Protein AF-A0A7S0WYH1-F1 (afdb_monomer_lite)

Secondary structure (DSSP, 8-state):
--S-HHHHHHHHHHHHHHHHTTTTTTS-SSHHHHHHHHHHHIIIII--HHHHHHHHHHHHHH-TT-HHHHHHHHHHHHHS--TTHHHHHHHHHHHHTSPPPTTSPP---HHHHHHHHHHHHHHHHH-

Organism: NCBI:txid1034604

Radius of gyration: 15.32 Å; chains: 1; bounding box: 40×28×33 Å

InterPro domains:
  IPR011990 Tetratricopeptide-like helical domain superfamily [G3DSA:1.25.40.10] (1-127)
  IPR011990 Tetratricopeptide-like helical domain superfamily [SSF48452] (31-126)

Structure (mmCIF, N/CA/C/O backbone):
data_AF-A0A7S0WYH1-F1
#
_entry.id   AF-A0A7S0WYH1-F1
#
loop_
_atom_site.group_PDB
_atom_site.id
_atom_site.type_symbol
_atom_site.label_atom_id
_atom_site.label_alt_id
_atom_site.label_comp_id
_atom_site.label_asym_id
_atom_site.label_entity_id
_atom_site.label_seq_id
_atom_site.pdbx_PDB_ins_code
_atom_site.Cartn_x
_atom_site.Cartn_y
_atom_site.Cartn_z
_atom_site.occupancy
_atom_site.B_iso_or_equiv
_atom_site.auth_seq_id
_atom_site.auth_comp_id
_atom_site.auth_asym_id
_atom_site.auth_atom_id
_atom_site.pdbx_PDB_model_num
ATOM 1 N N . ARG A 1 1 ? -23.765 5.064 14.071 1.00 50.44 1 ARG A N 1
ATOM 2 C CA . ARG A 1 1 ? -22.991 4.166 13.177 1.00 50.44 1 ARG A CA 1
ATOM 3 C C . ARG A 1 1 ? -22.769 2.848 13.924 1.00 50.44 1 ARG A C 1
ATOM 5 O O . ARG A 1 1 ? -21.747 2.701 14.570 1.00 50.44 1 ARG A O 1
ATOM 12 N N . GLN A 1 2 ? -23.771 1.968 13.982 1.00 48.16 2 GLN A N 1
ATOM 13 C CA . GLN A 1 2 ? -23.744 0.771 14.837 1.00 48.16 2 GLN A CA 1
ATOM 14 C C . GLN A 1 2 ? -23.487 -0.499 14.009 1.00 48.16 2 GLN A C 1
ATOM 16 O O . GLN A 1 2 ? -24.163 -0.729 13.010 1.00 48.16 2 GLN A O 1
ATOM 21 N N . GLY A 1 3 ? -22.520 -1.307 14.450 1.00 56.78 3 GLY A N 1
ATOM 22 C CA . GLY A 1 3 ? -22.656 -2.767 14.552 1.00 56.78 3 GLY A CA 1
ATOM 23 C C . GLY A 1 3 ? -22.647 -3.643 13.298 1.00 56.78 3 GLY A C 1
ATOM 24 O O . GLY A 1 3 ? -22.956 -4.816 13.437 1.00 56.78 3 GLY A O 1
ATOM 25 N N . ARG A 1 4 ? -22.328 -3.133 12.102 1.00 72.31 4 ARG A N 1
ATOM 26 C CA . ARG A 1 4 ? -22.224 -3.967 10.881 1.00 72.31 4 ARG A CA 1
ATOM 27 C C . ARG A 1 4 ? -20.876 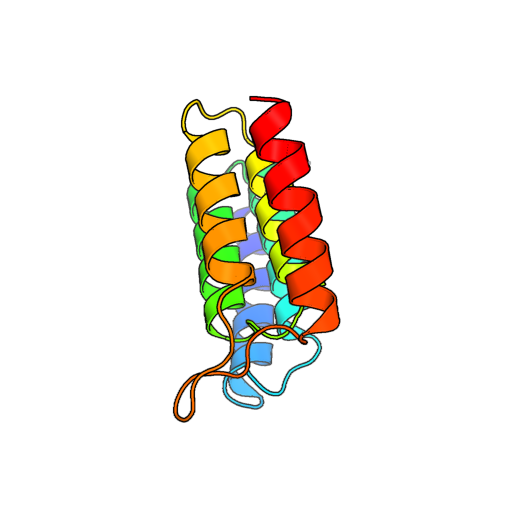-3.850 10.172 1.00 72.31 4 ARG A C 1
ATOM 29 O O . ARG A 1 4 ? -20.810 -3.805 8.944 1.00 72.31 4 ARG A O 1
ATOM 36 N N . THR A 1 5 ? -19.799 -3.697 10.937 1.00 83.94 5 THR A N 1
ATOM 37 C CA . THR A 1 5 ? -18.440 -3.677 10.376 1.00 83.94 5 THR A CA 1
ATOM 38 C C . THR A 1 5 ? -18.091 -5.017 9.739 1.00 83.94 5 THR A C 1
ATOM 40 O O . THR A 1 5 ? -17.477 -5.034 8.682 1.00 83.94 5 THR A O 1
ATOM 43 N N . ASP A 1 6 ? -18.571 -6.116 10.313 1.00 85.62 6 ASP A N 1
ATOM 44 C CA . ASP A 1 6 ? -18.495 -7.480 9.791 1.00 85.62 6 ASP A CA 1
ATOM 45 C C . ASP A 1 6 ? -19.192 -7.631 8.428 1.00 85.62 6 ASP A C 1
ATOM 47 O O . ASP A 1 6 ? -18.583 -8.104 7.471 1.00 85.62 6 ASP A O 1
ATOM 51 N N . VAL A 1 7 ? -20.433 -7.148 8.295 1.00 89.44 7 VAL A N 1
ATOM 52 C CA . VAL A 1 7 ? -21.189 -7.203 7.032 1.00 89.44 7 VAL A CA 1
ATOM 53 C C . VAL A 1 7 ? -20.562 -6.296 5.971 1.00 89.44 7 VAL A C 1
ATOM 55 O O . VAL A 1 7 ? -20.596 -6.595 4.780 1.00 89.44 7 VAL A O 1
ATOM 58 N N . ALA A 1 8 ? -19.999 -5.159 6.378 1.00 90.38 8 ALA A N 1
ATOM 59 C CA . ALA A 1 8 ? -19.264 -4.296 5.464 1.00 90.38 8 ALA A CA 1
ATOM 60 C C . ALA A 1 8 ? -17.961 -4.964 4.998 1.00 90.38 8 ALA A C 1
ATOM 62 O O . ALA A 1 8 ? -17.681 -4.945 3.801 1.00 90.38 8 ALA A O 1
ATOM 63 N N . CYS A 1 9 ? -17.208 -5.594 5.907 1.00 91.56 9 CYS A N 1
ATOM 64 C CA . CYS A 1 9 ? -16.022 -6.378 5.567 1.00 91.56 9 CYS A CA 1
ATOM 65 C C . CYS A 1 9 ? -16.355 -7.484 4.567 1.00 91.56 9 CYS A C 1
ATOM 67 O O . CYS A 1 9 ? -15.732 -7.522 3.514 1.00 91.56 9 CYS A O 1
ATOM 69 N N . SER A 1 10 ? -17.392 -8.288 4.818 1.00 92.31 10 SER A N 1
ATOM 70 C CA . SER A 1 10 ? -17.748 -9.390 3.916 1.00 92.31 10 SER A CA 1
ATOM 71 C C . SER A 1 10 ? -18.131 -8.915 2.513 1.00 92.31 10 SER A C 1
ATOM 73 O O . SER A 1 10 ? -17.796 -9.561 1.521 1.00 92.31 10 SER A O 1
ATOM 75 N N . ARG A 1 11 ? -18.771 -7.743 2.394 1.00 93.81 11 ARG A N 1
ATOM 76 C CA . ARG A 1 11 ? -19.044 -7.112 1.092 1.00 93.81 11 ARG A CA 1
ATOM 77 C C . ARG A 1 11 ? -17.768 -6.668 0.379 1.00 93.81 11 ARG A C 1
ATOM 79 O O . ARG A 1 11 ? -17.650 -6.892 -0.823 1.00 93.81 11 ARG A O 1
ATOM 86 N N . TRP A 1 12 ? -16.831 -6.053 1.098 1.00 93.94 12 TRP A N 1
ATOM 87 C CA . TRP A 1 12 ? -15.538 -5.659 0.536 1.00 93.94 12 TRP A CA 1
ATOM 88 C C . TRP A 1 12 ? -14.716 -6.868 0.092 1.00 93.94 12 TRP A C 1
ATOM 90 O O . TRP A 1 12 ? -14.173 -6.864 -1.009 1.00 93.94 12 TRP A O 1
ATOM 100 N N . GLU A 1 13 ? -14.673 -7.917 0.910 1.00 93.31 13 GLU A N 1
ATOM 101 C CA . GLU A 1 13 ? -13.995 -9.176 0.598 1.00 93.31 13 GLU A CA 1
ATOM 102 C C . GLU A 1 13 ? -14.610 -9.861 -0.619 1.00 93.31 13 GLU A C 1
ATOM 104 O O . GLU A 1 13 ? -13.882 -10.298 -1.505 1.00 93.31 13 GLU A O 1
ATOM 109 N N . GLY A 1 14 ? -15.943 -9.902 -0.709 1.00 92.44 14 GLY A N 1
ATOM 110 C CA . GLY A 1 14 ? -16.642 -10.428 -1.880 1.00 92.44 14 GLY A CA 1
ATOM 111 C C . GLY A 1 14 ? -16.302 -9.653 -3.155 1.00 92.44 14 GLY A C 1
ATOM 112 O O . GLY A 1 14 ? -16.046 -10.259 -4.197 1.00 92.44 14 GLY A O 1
ATOM 113 N N . LEU A 1 15 ? -16.228 -8.319 -3.072 1.00 91.44 15 LEU A N 1
ATOM 114 C CA . LEU A 1 15 ? -15.825 -7.479 -4.201 1.00 91.44 15 LEU A CA 1
ATOM 115 C C . LEU A 1 15 ? -14.367 -7.746 -4.602 1.00 91.44 15 LEU A C 1
ATOM 117 O O . LEU A 1 15 ? -14.105 -7.993 -5.779 1.00 91.44 15 LEU A O 1
ATOM 121 N N . LEU A 1 16 ? -13.440 -7.777 -3.639 1.00 90.50 16 LEU A N 1
ATOM 122 C CA . LEU A 1 16 ? -12.029 -8.098 -3.879 1.00 90.50 16 LEU A CA 1
ATOM 123 C C . LEU A 1 16 ? -11.849 -9.479 -4.509 1.00 90.50 16 LEU A C 1
ATOM 125 O O . LEU A 1 16 ? -11.094 -9.617 -5.470 1.00 90.50 16 LEU A O 1
ATOM 129 N N . ALA A 1 17 ? -12.558 -10.490 -4.006 1.00 89.12 17 ALA A N 1
ATOM 130 C CA . ALA A 1 17 ? -12.524 -11.842 -4.550 1.00 89.12 17 ALA A CA 1
ATOM 131 C C . ALA A 1 17 ? -13.043 -11.879 -5.996 1.00 89.12 17 ALA A C 1
ATOM 133 O O . ALA A 1 17 ? -12.423 -12.499 -6.860 1.00 89.12 17 ALA A O 1
ATOM 134 N N . SER A 1 18 ? -14.136 -11.163 -6.281 1.00 87.44 18 SER A N 1
ATOM 135 C CA . SER A 1 18 ? -14.696 -11.088 -7.634 1.00 87.44 18 SER A CA 1
ATOM 136 C C . SER A 1 18 ? -13.764 -10.385 -8.625 1.00 87.44 18 SER A C 1
ATOM 138 O O . SER A 1 18 ? -13.663 -10.814 -9.769 1.00 87.44 18 SER A O 1
ATOM 140 N N . GLU A 1 19 ? -13.055 -9.336 -8.197 1.00 85.25 19 GLU A N 1
ATOM 141 C CA . GLU A 1 19 ? -12.100 -8.609 -9.041 1.00 85.25 19 GLU A CA 1
ATOM 142 C C . GLU A 1 19 ? -10.800 -9.388 -9.248 1.00 85.25 19 GLU A C 1
ATOM 144 O O . GLU A 1 19 ? -10.232 -9.368 -10.340 1.00 85.25 19 GLU A O 1
ATOM 149 N N . ARG A 1 20 ? -10.361 -10.143 -8.237 1.00 80.19 20 ARG A N 1
ATOM 150 C CA . ARG A 1 20 ? -9.216 -11.051 -8.348 1.00 80.19 20 ARG A CA 1
ATOM 151 C C . ARG A 1 20 ? -9.460 -12.145 -9.386 1.00 80.19 20 ARG A C 1
ATOM 153 O O . ARG A 1 20 ? -8.574 -12.427 -10.189 1.00 80.19 20 ARG A O 1
ATOM 160 N N . GLY A 1 21 ? -10.655 -12.740 -9.378 1.00 70.44 21 GLY A N 1
ATOM 161 C CA . GLY A 1 21 ? -11.019 -13.856 -10.255 1.00 70.44 21 GLY A CA 1
ATOM 162 C C . GLY A 1 21 ? -11.143 -13.500 -11.738 1.00 70.44 21 GLY A C 1
ATOM 163 O O . GLY A 1 21 ? -11.189 -14.407 -12.562 1.00 70.44 21 GLY A O 1
ATOM 164 N N . LYS A 1 22 ? -11.190 -12.209 -12.094 1.00 68.56 22 LYS A N 1
ATOM 165 C CA . LYS A 1 22 ? -11.415 -11.789 -13.483 1.00 68.56 22 LYS A CA 1
ATOM 166 C C . LYS A 1 22 ? -10.189 -11.969 -14.385 1.00 68.56 22 LYS A C 1
ATOM 168 O O . LYS A 1 22 ? -10.412 -12.324 -15.528 1.00 68.56 22 LYS A O 1
ATOM 173 N N . GLU A 1 23 ? -8.951 -11.815 -13.892 1.00 58.16 23 GLU A N 1
ATOM 174 C CA . GLU A 1 23 ? -7.693 -12.101 -14.637 1.00 58.16 23 GLU A CA 1
ATOM 175 C C . GLU A 1 23 ? -6.459 -12.266 -13.698 1.00 58.16 23 GLU A C 1
ATOM 177 O O . GLU A 1 23 ? -5.441 -11.599 -13.866 1.00 58.16 23 GLU A O 1
ATOM 182 N N . GLU A 1 24 ? -6.538 -13.092 -12.643 1.00 56.38 24 GLU A N 1
ATOM 183 C CA . GLU A 1 24 ? -5.463 -13.252 -11.624 1.00 56.38 24 GLU A CA 1
ATOM 184 C C . GLU A 1 24 ? -5.005 -11.922 -10.975 1.00 56.38 24 GLU A C 1
ATOM 186 O O . GLU A 1 24 ? -3.842 -11.740 -10.613 1.00 56.38 24 GLU A O 1
ATOM 191 N N . GLY A 1 25 ? -5.909 -10.943 -10.851 1.00 53.94 25 GLY A N 1
ATOM 192 C CA . GLY A 1 25 ? -5.646 -9.623 -10.257 1.00 53.94 25 GLY A CA 1
ATOM 193 C C . GLY A 1 25 ? -4.706 -8.696 -11.050 1.00 53.94 25 GLY A C 1
ATOM 194 O O . GLY A 1 25 ? -4.754 -7.487 -10.840 1.00 53.94 25 GLY A O 1
ATOM 195 N N . ARG A 1 26 ? -3.908 -9.218 -11.992 1.00 60.22 26 ARG A N 1
ATOM 196 C CA . ARG A 1 26 ? -2.907 -8.449 -12.760 1.00 60.22 26 ARG A CA 1
ATOM 197 C C . ARG A 1 26 ? -3.517 -7.598 -13.877 1.00 60.22 26 ARG A C 1
ATOM 199 O O . ARG A 1 26 ? -2.944 -6.568 -14.220 1.00 60.22 26 ARG A O 1
ATOM 206 N N . GLY A 1 27 ? -4.662 -8.013 -14.428 1.00 61.38 27 GLY A N 1
ATOM 207 C CA . GLY A 1 27 ? -5.370 -7.301 -15.502 1.00 61.38 27 GLY A CA 1
ATOM 208 C C . GLY A 1 27 ? -6.503 -6.371 -15.040 1.00 61.38 27 GLY A C 1
ATOM 209 O O . GLY A 1 27 ? -6.922 -5.483 -15.788 1.00 61.38 27 GLY A O 1
ATOM 210 N N . SER A 1 28 ? -6.998 -6.517 -13.800 1.00 72.44 28 SER A N 1
ATOM 211 C CA . SER A 1 28 ? -8.099 -5.676 -13.305 1.00 72.44 28 SER A CA 1
ATOM 212 C C . SER A 1 28 ? -7.595 -4.292 -12.904 1.00 72.44 28 SER A C 1
ATOM 214 O O . SER A 1 28 ? -6.920 -4.111 -11.894 1.00 72.44 28 SER A O 1
ATOM 216 N N . LYS A 1 29 ? -8.025 -3.275 -13.656 1.00 74.94 29 LYS A N 1
ATOM 217 C CA . LYS A 1 29 ? -7.802 -1.857 -13.319 1.00 74.94 29 LYS A CA 1
ATOM 218 C C . LYS A 1 29 ? -8.538 -1.423 -12.046 1.00 74.94 29 LYS A C 1
ATOM 220 O O . LYS A 1 29 ? -8.245 -0.363 -11.501 1.00 74.94 29 LYS A O 1
ATOM 225 N N . VAL A 1 30 ? -9.512 -2.214 -11.593 1.00 86.12 30 VAL A N 1
ATOM 226 C CA . VAL A 1 30 ? -10.392 -1.885 -10.466 1.00 86.12 30 VAL A CA 1
ATOM 227 C C . VAL A 1 30 ? -9.886 -2.512 -9.168 1.00 86.12 30 VAL A C 1
ATOM 229 O O . VAL A 1 30 ? -10.048 -1.913 -8.107 1.00 86.12 30 VAL A O 1
ATOM 232 N N . TYR A 1 31 ? -9.212 -3.665 -9.237 1.00 89.94 31 TYR A N 1
ATOM 233 C CA . TYR A 1 31 ? -8.704 -4.370 -8.058 1.00 89.94 31 TYR A CA 1
ATOM 234 C C . TYR A 1 31 ? -7.823 -3.495 -7.139 1.00 89.94 31 TYR A C 1
ATOM 236 O O . TYR A 1 31 ? -8.150 -3.399 -5.952 1.00 89.94 31 TYR A O 1
ATOM 244 N N . PRO A 1 32 ? -6.784 -2.783 -7.634 1.00 91.06 32 PRO A N 1
ATOM 245 C CA . PRO A 1 32 ? -5.956 -1.922 -6.785 1.00 91.06 32 PRO A CA 1
ATOM 246 C C . PRO A 1 32 ? -6.777 -0.837 -6.087 1.00 91.06 32 PRO A C 1
ATOM 248 O O . PRO A 1 32 ? -6.564 -0.544 -4.913 1.00 91.06 32 PRO A O 1
ATOM 251 N N . PHE A 1 33 ? -7.761 -0.270 -6.790 1.00 92.00 33 PHE A N 1
ATOM 252 C CA . PHE A 1 33 ? -8.643 0.748 -6.232 1.00 92.00 33 PHE A CA 1
ATOM 253 C C . PHE A 1 33 ? -9.510 0.193 -5.100 1.00 92.00 33 PHE A C 1
ATOM 255 O O . PHE A 1 33 ? -9.589 0.797 -4.031 1.00 92.00 33 PHE A O 1
ATOM 262 N N . VAL A 1 34 ? -10.114 -0.982 -5.292 1.00 93.56 34 VAL A N 1
ATOM 263 C CA . VAL A 1 34 ? -10.904 -1.642 -4.244 1.00 93.56 34 VAL A CA 1
ATOM 264 C C . VAL A 1 34 ? -10.033 -1.965 -3.028 1.00 93.56 34 VAL A C 1
ATOM 266 O O . VAL A 1 34 ? -10.469 -1.732 -1.902 1.00 93.56 34 VAL A O 1
ATOM 269 N N . ALA A 1 35 ? -8.799 -2.435 -3.233 1.00 95.31 35 ALA A N 1
ATOM 270 C CA . ALA A 1 35 ? -7.872 -2.738 -2.145 1.00 95.31 35 ALA A CA 1
ATOM 271 C C . ALA A 1 35 ? -7.520 -1.492 -1.317 1.00 95.31 35 ALA A C 1
ATOM 273 O O . ALA A 1 35 ? -7.627 -1.528 -0.091 1.00 95.31 35 ALA A O 1
ATOM 274 N N . MET A 1 36 ? -7.195 -0.369 -1.969 1.00 96.19 36 MET A N 1
ATOM 275 C CA . MET A 1 36 ? -6.923 0.906 -1.287 1.00 96.19 36 MET A CA 1
ATOM 276 C C . MET A 1 36 ? -8.128 1.383 -0.464 1.00 96.19 36 MET A C 1
ATOM 278 O O . MET A 1 36 ? -7.988 1.751 0.706 1.00 96.19 36 MET A O 1
ATOM 282 N N . GLN A 1 37 ? -9.330 1.327 -1.044 1.00 96.00 37 GLN A N 1
ATOM 283 C CA . GLN A 1 37 ? -10.552 1.755 -0.358 1.00 96.00 37 GLN A CA 1
ATOM 284 C C . GLN A 1 37 ? -10.894 0.844 0.820 1.00 96.00 37 GLN A C 1
ATOM 286 O O . GLN A 1 37 ? -11.295 1.329 1.883 1.00 96.00 37 GLN A O 1
ATOM 291 N N . TYR A 1 38 ? -10.690 -0.463 0.667 1.00 96.75 38 TYR A N 1
ATOM 292 C CA . TYR A 1 38 ? -10.928 -1.403 1.747 1.00 96.75 38 TYR A CA 1
ATOM 293 C C . TYR A 1 38 ? -9.916 -1.246 2.886 1.00 96.75 38 TYR A C 1
ATOM 295 O O . TYR A 1 38 ? -10.319 -1.202 4.046 1.00 96.75 38 TYR A O 1
ATOM 303 N N . ALA A 1 39 ? -8.628 -1.072 2.583 1.00 97.19 39 ALA A N 1
ATOM 304 C CA . ALA A 1 39 ? -7.607 -0.801 3.593 1.00 97.19 39 ALA A CA 1
ATOM 305 C C . ALA A 1 39 ? -7.911 0.487 4.381 1.00 97.19 39 ALA A C 1
ATOM 307 O O . ALA A 1 39 ? -7.826 0.509 5.612 1.00 97.19 39 ALA A O 1
ATOM 308 N N . SER A 1 40 ? -8.365 1.540 3.693 1.00 95.44 40 SER A N 1
ATOM 309 C CA . SER A 1 40 ? -8.822 2.774 4.340 1.00 95.44 40 SER A CA 1
ATOM 310 C C . SER A 1 40 ? -10.021 2.528 5.267 1.00 95.44 40 SER A C 1
ATOM 312 O O . SER A 1 40 ? -10.003 2.943 6.430 1.00 95.44 40 SER A O 1
ATOM 314 N N . PHE A 1 41 ? -11.030 1.778 4.805 1.00 95.31 41 PHE A N 1
ATOM 315 C CA . PHE A 1 41 ? -12.178 1.376 5.624 1.00 95.31 41 PHE A CA 1
ATOM 316 C C . PHE A 1 41 ? -11.754 0.574 6.864 1.00 95.31 41 PHE A C 1
ATOM 318 O O . PHE A 1 41 ? -12.212 0.864 7.974 1.00 95.31 41 PHE A O 1
ATOM 325 N N . LEU A 1 42 ? -10.862 -0.404 6.697 1.00 95.75 42 LEU A N 1
ATOM 326 C CA . LEU A 1 42 ? -10.354 -1.237 7.783 1.00 95.75 42 LEU A CA 1
ATOM 327 C C . LEU A 1 42 ? -9.662 -0.391 8.853 1.00 95.75 42 LEU A C 1
ATOM 329 O O . LEU A 1 42 ? -9.983 -0.518 10.033 1.00 95.75 42 LEU A O 1
ATOM 333 N N . ARG A 1 43 ? -8.804 0.550 8.452 1.00 94.56 43 ARG A N 1
ATOM 334 C CA . ARG A 1 43 ? -8.116 1.455 9.381 1.00 94.56 43 ARG A CA 1
ATOM 335 C C . ARG A 1 43 ? -9.067 2.417 10.091 1.00 94.56 43 ARG A C 1
ATOM 337 O O . ARG A 1 43 ? -8.976 2.605 11.303 1.00 94.56 43 ARG A O 1
ATOM 344 N N . GLN A 1 44 ? -9.950 3.075 9.341 1.00 92.88 44 GLN A N 1
ATOM 345 C CA . GLN A 1 44 ? -10.750 4.193 9.852 1.00 92.88 44 GLN A CA 1
ATOM 346 C C . GLN A 1 44 ? -12.007 3.740 10.595 1.00 92.88 44 GLN A C 1
ATOM 348 O O . GLN A 1 44 ? -12.404 4.373 11.576 1.00 92.88 44 GLN A O 1
ATOM 353 N N . VAL A 1 45 ? -12.644 2.668 10.121 1.00 93.19 45 VAL A N 1
ATOM 354 C CA . VAL A 1 45 ? -13.951 2.210 10.606 1.00 93.19 45 VAL A CA 1
ATOM 355 C C . VAL A 1 45 ? -13.819 0.936 11.427 1.00 93.19 45 VAL A C 1
ATOM 357 O O . VAL A 1 45 ? -14.324 0.901 12.547 1.00 93.19 45 VAL A O 1
ATOM 360 N N . ALA A 1 46 ? -13.138 -0.089 10.905 1.00 91.88 46 ALA A N 1
ATOM 361 C CA . ALA A 1 46 ? -12.964 -1.355 11.626 1.00 91.88 46 ALA A CA 1
ATOM 362 C C . ALA A 1 46 ? -11.851 -1.300 12.688 1.00 91.88 46 ALA A C 1
ATOM 364 O O . ALA A 1 46 ? -11.803 -2.168 13.552 1.00 91.88 46 ALA A O 1
ATOM 365 N N . ARG A 1 47 ? -10.990 -0.269 12.641 1.00 92.88 47 ARG A N 1
ATOM 366 C CA . ARG A 1 47 ? -9.800 -0.101 13.494 1.00 92.88 47 ARG A CA 1
ATOM 367 C C . ARG A 1 47 ? -8.833 -1.291 13.426 1.00 92.88 47 ARG A C 1
ATOM 369 O O . ARG A 1 47 ? -8.104 -1.552 14.374 1.00 92.88 47 ARG A O 1
ATOM 376 N N . ASP A 1 48 ? -8.797 -1.965 12.280 1.00 94.81 48 ASP A N 1
ATOM 377 C CA . ASP A 1 48 ? -7.964 -3.138 12.028 1.00 94.81 48 ASP A CA 1
ATOM 378 C C . ASP A 1 48 ? -6.789 -2.769 11.111 1.00 94.81 48 ASP A C 1
ATOM 380 O O . ASP A 1 48 ? -6.843 -2.879 9.884 1.00 94.81 48 ASP A O 1
ATOM 384 N N . VAL A 1 49 ? -5.728 -2.256 11.736 1.00 95.56 49 VAL A N 1
ATOM 385 C CA . VAL A 1 49 ? -4.498 -1.827 11.053 1.00 95.56 49 VAL A CA 1
ATOM 386 C C . VAL A 1 49 ? -3.765 -3.020 10.438 1.00 95.56 49 VAL A C 1
ATOM 388 O O . VAL A 1 49 ? -3.295 -2.930 9.306 1.00 95.56 49 VAL A O 1
ATOM 391 N N . GLY A 1 50 ? -3.692 -4.146 11.154 1.00 96.00 50 GLY A N 1
ATOM 392 C CA . GLY A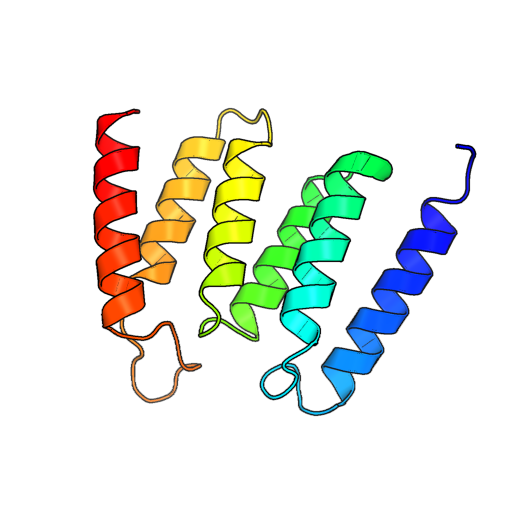 1 50 ? -2.982 -5.338 10.688 1.00 96.00 50 GLY A CA 1
ATOM 393 C C . GLY A 1 50 ? -3.587 -5.886 9.400 1.00 96.00 50 GLY A C 1
ATOM 394 O O . GLY A 1 50 ? -2.873 -6.149 8.431 1.00 96.00 50 GLY A O 1
ATOM 395 N N . ARG A 1 51 ? -4.916 -5.965 9.343 1.00 96.06 51 ARG A N 1
ATOM 396 C CA . ARG A 1 51 ? -5.615 -6.409 8.142 1.00 96.06 51 ARG A CA 1
ATOM 397 C C . ARG A 1 51 ? -5.543 -5.397 7.003 1.00 96.06 51 ARG A C 1
ATOM 399 O O . ARG A 1 51 ? -5.389 -5.802 5.855 1.00 96.06 51 ARG A O 1
ATOM 406 N N . ALA A 1 52 ? -5.623 -4.099 7.297 1.00 97.25 52 ALA A N 1
ATOM 407 C CA . ALA A 1 52 ? -5.456 -3.061 6.280 1.00 97.25 52 ALA A CA 1
ATOM 408 C C . ALA A 1 52 ? -4.083 -3.159 5.594 1.00 97.25 52 ALA A C 1
ATOM 410 O O . ALA A 1 52 ? -4.003 -3.114 4.367 1.00 97.25 52 ALA A O 1
ATOM 411 N N . ARG A 1 53 ? -3.024 -3.382 6.382 1.00 96.94 53 ARG A N 1
ATOM 412 C CA . ARG A 1 53 ? -1.666 -3.604 5.879 1.00 96.94 53 ARG A CA 1
ATOM 413 C C . ARG A 1 53 ? -1.577 -4.856 5.009 1.00 96.94 53 ARG A C 1
ATOM 415 O O . ARG A 1 53 ? -1.029 -4.789 3.917 1.00 96.94 53 ARG A O 1
ATOM 422 N N . ALA A 1 54 ? -2.172 -5.967 5.448 1.00 97.19 54 ALA A N 1
ATOM 423 C CA . ALA A 1 54 ? -2.186 -7.210 4.675 1.00 97.19 54 ALA A CA 1
ATOM 424 C C . ALA A 1 54 ? -2.861 -7.041 3.300 1.00 97.19 54 ALA A C 1
ATOM 426 O O . ALA A 1 54 ? -2.345 -7.533 2.299 1.00 97.19 54 ALA A O 1
ATOM 427 N N . VAL A 1 55 ? -3.972 -6.297 3.237 1.00 97.00 55 VAL A N 1
ATOM 428 C CA . VAL A 1 55 ? -4.673 -5.986 1.977 1.00 97.00 55 VAL A CA 1
ATOM 429 C C . VAL A 1 55 ? -3.792 -5.162 1.033 1.00 97.00 55 VAL A C 1
ATOM 431 O O . VAL A 1 55 ? -3.743 -5.452 -0.162 1.00 97.00 55 VAL A O 1
ATOM 434 N N . LEU A 1 56 ? -3.091 -4.147 1.549 1.00 97.50 56 LEU A N 1
ATOM 435 C CA . LEU A 1 56 ? -2.188 -3.316 0.746 1.00 97.50 56 LEU A CA 1
ATOM 436 C C . LEU A 1 56 ? -0.976 -4.108 0.247 1.00 97.50 56 LEU A C 1
ATOM 438 O O . LEU A 1 56 ? -0.636 -4.008 -0.928 1.00 97.50 56 LEU A O 1
ATOM 442 N N . GLU A 1 57 ? -0.365 -4.932 1.097 1.00 97.06 57 GLU A N 1
ATOM 443 C CA . GLU A 1 57 ? 0.777 -5.775 0.722 1.00 97.06 57 GLU A CA 1
ATOM 444 C C . GLU A 1 57 ? 0.418 -6.796 -0.358 1.00 97.06 57 GLU A C 1
ATOM 446 O O . GLU A 1 57 ? 1.131 -6.958 -1.351 1.00 97.06 57 GLU A O 1
ATOM 451 N N . GLU A 1 58 ? -0.734 -7.447 -0.216 1.00 94.38 58 GLU A N 1
ATOM 452 C CA . GLU A 1 58 ? -1.232 -8.358 -1.237 1.00 94.38 58 GLU A CA 1
ATOM 453 C C . GLU A 1 58 ? -1.513 -7.629 -2.555 1.00 94.38 58 GLU A C 1
ATOM 455 O O . GLU A 1 58 ? -1.163 -8.113 -3.635 1.00 94.38 58 GLU A O 1
ATOM 460 N N . ALA A 1 59 ? -2.111 -6.439 -2.489 1.00 93.81 59 ALA A N 1
ATOM 461 C CA . ALA A 1 59 ? -2.346 -5.643 -3.679 1.00 93.81 59 ALA A CA 1
ATOM 462 C C . ALA A 1 59 ? -1.036 -5.224 -4.358 1.00 93.81 59 ALA A C 1
ATOM 464 O O . ALA A 1 59 ? -0.955 -5.282 -5.585 1.0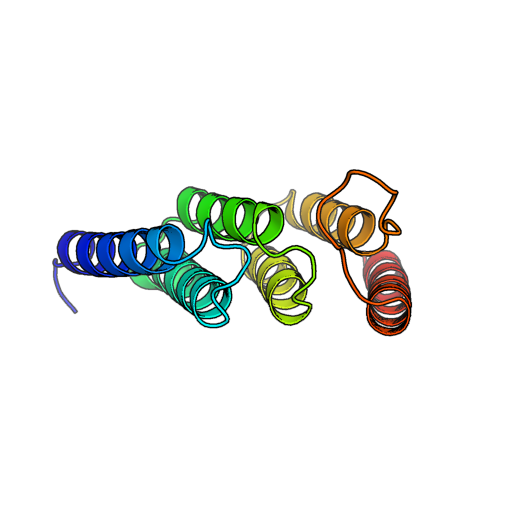0 93.81 59 ALA A O 1
ATOM 465 N N . LEU A 1 60 ? -0.009 -4.845 -3.591 1.00 94.69 60 LEU A N 1
ATOM 466 C CA . LEU A 1 60 ? 1.315 -4.500 -4.115 1.00 94.69 60 LEU A CA 1
ATOM 467 C C . LEU A 1 60 ? 1.985 -5.695 -4.795 1.00 94.69 60 LEU A C 1
ATOM 469 O O . LEU A 1 60 ? 2.661 -5.519 -5.803 1.00 94.69 60 LEU A O 1
ATOM 473 N N . SER A 1 61 ? 1.766 -6.913 -4.294 1.00 91.38 61 SER A N 1
ATOM 474 C CA . SER A 1 61 ? 2.252 -8.137 -4.939 1.00 91.38 61 SER A CA 1
ATOM 475 C C . SER A 1 61 ? 1.584 -8.392 -6.298 1.00 91.38 61 SER A C 1
ATOM 477 O O . SER A 1 61 ? 2.248 -8.805 -7.250 1.00 91.38 61 SER A O 1
ATOM 479 N N . LEU A 1 62 ? 0.281 -8.119 -6.411 1.00 89.88 62 LEU A N 1
ATOM 480 C CA . LEU A 1 62 ? -0.496 -8.374 -7.629 1.00 89.88 62 LEU A CA 1
ATOM 481 C C . LEU A 1 62 ? -0.382 -7.253 -8.670 1.00 89.88 62 LEU A C 1
ATOM 483 O O . LEU A 1 62 ? -0.399 -7.524 -9.870 1.00 89.88 62 LEU A O 1
ATOM 487 N N . ALA A 1 63 ? -0.253 -6.002 -8.231 1.00 90.69 63 ALA A N 1
ATOM 488 C CA . ALA A 1 63 ? -0.224 -4.829 -9.098 1.00 90.69 63 ALA A CA 1
ATOM 489 C C . ALA A 1 63 ? 0.933 -3.858 -8.766 1.00 90.69 63 ALA A C 1
ATOM 491 O O . ALA A 1 63 ? 0.692 -2.662 -8.578 1.00 90.69 63 ALA A O 1
ATOM 492 N N . PRO A 1 64 ? 2.203 -4.318 -8.756 1.00 92.81 64 PRO A N 1
ATOM 493 C CA . PRO A 1 64 ? 3.349 -3.475 -8.388 1.00 92.81 64 PRO A CA 1
ATOM 494 C C . PRO A 1 64 ? 3.637 -2.348 -9.393 1.00 92.81 64 PRO A C 1
ATOM 496 O O . PRO A 1 64 ? 4.392 -1.428 -9.089 1.00 92.81 64 PRO A O 1
ATOM 499 N N . HIS A 1 65 ? 3.032 -2.384 -10.582 1.00 91.12 65 HIS A N 1
ATOM 500 C CA . HIS A 1 65 ? 3.126 -1.335 -11.601 1.00 91.12 65 HIS A CA 1
ATOM 501 C C . HIS A 1 65 ? 2.220 -0.123 -11.336 1.00 91.12 65 HIS A C 1
ATOM 503 O O . HIS A 1 65 ? 2.299 0.861 -12.070 1.00 91.12 65 HIS A O 1
ATOM 509 N N . ILE A 1 66 ? 1.339 -0.177 -10.331 1.00 92.56 66 ILE A N 1
ATOM 510 C CA . ILE A 1 66 ? 0.389 0.898 -10.035 1.00 92.56 66 ILE A CA 1
ATOM 511 C C . ILE A 1 66 ? 0.981 1.834 -8.986 1.00 92.56 66 ILE A C 1
ATOM 513 O O . ILE A 1 66 ? 0.991 1.532 -7.795 1.00 92.56 66 ILE A O 1
ATOM 517 N N . ARG A 1 67 ? 1.431 3.012 -9.418 1.00 94.81 67 ARG A N 1
ATOM 518 C CA . ARG A 1 67 ? 2.024 4.029 -8.540 1.00 94.81 67 ARG A CA 1
ATOM 519 C C . ARG A 1 67 ? 1.136 4.425 -7.365 1.00 94.81 67 ARG A C 1
ATOM 521 O O . ARG A 1 67 ? 1.611 4.488 -6.237 1.00 94.81 67 ARG A O 1
ATOM 528 N N . GLN A 1 68 ? -0.143 4.666 -7.625 1.00 94.75 68 GLN A N 1
ATOM 529 C CA . GLN A 1 68 ? -1.098 5.122 -6.615 1.00 94.75 68 GLN A CA 1
ATOM 530 C C . GLN A 1 68 ? -1.224 4.125 -5.460 1.00 94.75 68 GLN A C 1
ATOM 532 O O . GLN A 1 68 ? -1.525 4.520 -4.340 1.00 94.75 68 GLN A O 1
ATOM 537 N N . LEU A 1 69 ? -0.963 2.840 -5.716 1.00 95.44 69 LEU A N 1
ATOM 538 C CA . LEU A 1 69 ? -0.993 1.809 -4.690 1.00 95.44 69 LEU A CA 1
ATOM 539 C C . LEU A 1 69 ? 0.205 1.912 -3.736 1.00 95.44 69 LEU A C 1
ATOM 541 O O . LEU A 1 69 ? 0.029 1.772 -2.528 1.00 95.44 69 LEU A O 1
ATOM 545 N N . TRP A 1 70 ? 1.395 2.218 -4.260 1.00 97.44 70 TRP A N 1
ATOM 546 C CA . TRP A 1 70 ? 2.570 2.520 -3.438 1.00 97.44 70 TRP A CA 1
ATOM 547 C C . TRP A 1 70 ? 2.359 3.787 -2.611 1.00 97.44 70 TRP A C 1
ATOM 549 O O . TRP A 1 70 ? 2.605 3.775 -1.409 1.00 97.44 70 TRP A O 1
ATOM 559 N N . GLU A 1 71 ? 1.834 4.852 -3.226 1.00 97.00 71 GLU A N 1
ATOM 560 C CA . GLU A 1 71 ? 1.508 6.102 -2.522 1.00 97.00 71 GLU A CA 1
ATOM 561 C C . GLU A 1 71 ? 0.479 5.863 -1.410 1.00 97.00 71 GLU A C 1
ATOM 563 O O . GLU A 1 71 ? 0.641 6.362 -0.299 1.00 97.00 71 GLU A O 1
A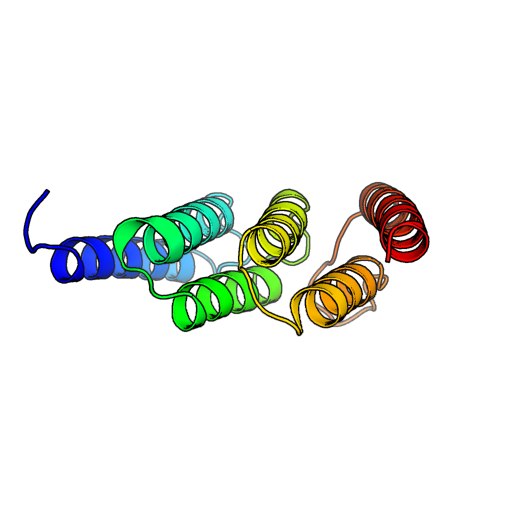TOM 568 N N . ALA A 1 72 ? -0.546 5.046 -1.669 1.00 96.94 72 ALA A N 1
ATOM 569 C CA . ALA A 1 72 ? -1.537 4.683 -0.663 1.00 96.94 72 ALA A CA 1
ATOM 570 C C . ALA A 1 72 ? -0.942 3.865 0.491 1.00 96.94 72 ALA A C 1
ATOM 572 O O . ALA A 1 72 ? -1.350 4.064 1.634 1.00 96.94 72 ALA A O 1
ATOM 573 N N . ALA A 1 73 ? 0.008 2.965 0.221 1.00 97.94 73 ALA A N 1
ATOM 574 C CA . ALA A 1 73 ? 0.681 2.182 1.255 1.00 97.94 73 ALA A CA 1
ATOM 575 C C . ALA A 1 73 ? 1.620 3.035 2.120 1.00 97.94 73 ALA A C 1
ATOM 577 O O . ALA A 1 73 ? 1.597 2.917 3.343 1.00 97.94 73 ALA A O 1
ATOM 578 N N . ILE A 1 74 ? 2.385 3.938 1.501 1.00 97.25 74 ILE A N 1
ATOM 579 C CA . ILE A 1 74 ? 3.243 4.894 2.214 1.00 97.25 74 ILE A CA 1
ATOM 580 C C . ILE A 1 74 ? 2.381 5.806 3.090 1.00 97.25 74 ILE A C 1
ATOM 582 O O . ILE A 1 74 ? 2.587 5.876 4.300 1.00 97.25 74 ILE A O 1
ATOM 586 N N . HIS A 1 75 ? 1.340 6.407 2.510 1.00 95.81 75 HIS A N 1
ATOM 587 C CA . HIS A 1 75 ? 0.416 7.258 3.251 1.00 95.81 75 HIS A CA 1
ATOM 588 C C . HIS A 1 75 ? -0.302 6.503 4.378 1.00 95.81 75 HIS A C 1
ATOM 590 O O . HIS A 1 75 ? -0.564 7.047 5.450 1.00 95.81 75 HIS A O 1
ATOM 596 N N . PHE A 1 76 ? -0.633 5.228 4.164 1.00 97.25 76 PHE A N 1
ATOM 597 C CA . PHE A 1 76 ? -1.198 4.395 5.216 1.00 97.25 76 PHE A CA 1
ATOM 598 C C . PHE A 1 76 ? -0.258 4.327 6.424 1.00 97.25 76 PHE A C 1
ATOM 600 O O . PHE A 1 76 ? -0.716 4.625 7.527 1.00 97.25 76 PHE A O 1
ATOM 607 N N . GLU A 1 77 ? 1.026 4.018 6.227 1.00 96.56 77 GLU A N 1
ATOM 608 C CA . GLU A 1 77 ? 2.002 3.956 7.322 1.00 96.56 77 GLU A CA 1
ATOM 609 C C . GLU A 1 77 ? 2.242 5.321 7.981 1.00 96.56 77 GLU A C 1
ATOM 611 O O . GLU A 1 77 ? 2.297 5.380 9.204 1.00 96.56 77 GLU A O 1
ATOM 616 N N . GLU A 1 78 ? 2.269 6.423 7.222 1.00 93.88 78 GLU A N 1
ATOM 617 C CA . GLU A 1 78 ? 2.351 7.787 7.783 1.00 93.88 78 GLU A CA 1
ATOM 618 C C . GLU A 1 78 ? 1.185 8.101 8.735 1.00 93.88 78 GLU A C 1
ATOM 620 O O . GLU A 1 78 ? 1.329 8.838 9.710 1.00 93.88 78 GLU A O 1
ATOM 625 N N . THR A 1 79 ? -0.001 7.551 8.455 1.00 93.12 79 THR A N 1
ATOM 626 C CA . THR A 1 79 ? -1.206 7.796 9.266 1.00 93.12 79 THR A CA 1
ATOM 627 C C . THR A 1 79 ? -1.378 6.832 10.436 1.00 93.12 79 THR A C 1
ATOM 629 O O . THR A 1 79 ? -2.277 7.030 11.263 1.00 93.12 79 THR A O 1
ATOM 632 N N . VAL A 1 80 ? -0.587 5.762 10.495 1.00 91.75 80 VAL A N 1
ATOM 633 C CA . VAL A 1 80 ? -0.618 4.793 11.588 1.00 91.75 80 VAL A CA 1
ATOM 634 C C . VAL A 1 80 ? 0.384 5.251 12.644 1.00 91.75 80 VAL A C 1
ATOM 636 O O . VAL A 1 80 ? 1.574 5.364 12.387 1.00 91.75 80 VAL A O 1
ATOM 639 N N . SER A 1 81 ? -0.098 5.508 13.862 1.00 83.25 81 SER A N 1
ATOM 640 C CA . SER A 1 81 ? 0.779 5.827 14.992 1.00 83.25 81 SER A CA 1
ATOM 641 C C . SER A 1 81 ? 1.454 4.544 15.476 1.00 83.25 81 SER A C 1
ATOM 643 O O . SER A 1 81 ? 0.892 3.799 16.276 1.00 83.25 81 SER A O 1
ATOM 645 N N . ASP A 1 82 ? 2.624 4.253 14.918 1.00 89.19 82 ASP A N 1
ATOM 646 C CA . ASP A 1 82 ? 3.405 3.053 15.200 1.00 89.19 82 ASP A CA 1
ATOM 647 C C . ASP A 1 82 ? 4.905 3.410 15.139 1.00 89.19 82 ASP A C 1
ATOM 649 O O . ASP A 1 82 ? 5.334 4.061 14.184 1.00 89.19 82 ASP A O 1
ATOM 653 N N . PRO A 1 83 ? 5.703 3.038 16.158 1.00 89.50 83 PRO A N 1
ATOM 654 C CA . PRO A 1 83 ? 7.115 3.419 16.257 1.00 89.50 83 PRO A CA 1
ATOM 655 C C . PRO A 1 83 ? 7.974 2.892 15.101 1.00 89.50 83 PRO A C 1
ATOM 657 O O . PRO A 1 83 ? 8.986 3.500 14.766 1.00 89.50 83 PRO A O 1
ATOM 660 N N . ASP A 1 84 ? 7.547 1.815 14.446 1.00 93.12 84 ASP A N 1
ATOM 661 C CA . ASP A 1 84 ? 8.253 1.215 13.315 1.00 93.12 84 ASP A CA 1
ATOM 662 C C . ASP A 1 84 ? 7.785 1.793 11.960 1.00 93.12 84 ASP A C 1
ATOM 664 O O . ASP A 1 84 ? 8.184 1.305 10.898 1.00 93.12 84 ASP A O 1
ATOM 668 N N . ALA A 1 85 ? 6.921 2.822 11.957 1.00 92.88 85 ALA A N 1
ATOM 669 C CA . ALA A 1 85 ? 6.356 3.396 10.732 1.00 92.88 85 ALA A CA 1
ATOM 670 C C . ALA A 1 85 ? 7.440 3.921 9.785 1.00 92.88 85 ALA A C 1
ATOM 672 O O . ALA A 1 85 ? 7.399 3.610 8.597 1.00 92.88 85 ALA A O 1
ATOM 673 N N . ALA A 1 86 ? 8.453 4.622 10.303 1.00 94.62 86 ALA A N 1
ATOM 674 C CA . ALA A 1 86 ? 9.557 5.128 9.487 1.00 94.62 86 ALA A CA 1
ATOM 675 C C . ALA A 1 86 ? 10.318 3.995 8.776 1.00 94.62 86 ALA A C 1
ATOM 677 O O . ALA A 1 86 ? 10.576 4.073 7.576 1.00 94.62 86 ALA A O 1
ATOM 678 N N . ALA A 1 87 ? 10.603 2.895 9.483 1.00 95.69 87 ALA A N 1
ATOM 679 C CA . ALA A 1 87 ? 11.273 1.733 8.903 1.00 95.69 87 ALA A CA 1
ATOM 680 C C . ALA A 1 87 ? 10.419 1.057 7.816 1.00 95.69 87 ALA A C 1
ATOM 682 O O . ALA A 1 87 ? 10.937 0.663 6.768 1.00 95.69 87 ALA A O 1
ATOM 683 N N . ARG A 1 88 ? 9.099 0.955 8.023 1.00 96.19 88 ARG A N 1
ATOM 684 C CA . ARG A 1 88 ? 8.180 0.408 7.013 1.00 96.19 88 ARG A CA 1
ATOM 685 C C . ARG A 1 88 ? 8.040 1.314 5.793 1.00 96.19 88 ARG A C 1
ATOM 687 O O . ARG A 1 88 ? 8.064 0.802 4.677 1.00 96.19 88 ARG A O 1
ATOM 694 N N . ILE A 1 89 ? 7.954 2.631 5.982 1.00 97.00 89 ILE A N 1
ATOM 695 C CA . ILE A 1 89 ? 7.923 3.609 4.884 1.00 97.00 89 ILE A CA 1
ATOM 696 C C . ILE A 1 89 ? 9.201 3.505 4.048 1.00 97.00 89 ILE A C 1
ATOM 698 O O . ILE A 1 89 ? 9.125 3.386 2.825 1.00 97.00 89 ILE A O 1
ATOM 702 N N . MET A 1 90 ? 10.368 3.450 4.695 1.00 97.06 90 MET A N 1
ATOM 703 C CA . MET A 1 90 ? 11.641 3.253 3.997 1.00 97.06 90 MET A CA 1
ATOM 704 C C . MET A 1 90 ? 11.672 1.937 3.219 1.00 97.06 90 MET A C 1
ATOM 706 O O . MET A 1 90 ? 12.050 1.932 2.050 1.00 97.06 90 MET A O 1
ATOM 710 N N . SER A 1 91 ? 11.185 0.843 3.811 1.00 97.12 91 SER A N 1
ATOM 711 C CA . SER A 1 91 ? 11.078 -0.445 3.117 1.00 97.12 91 SER A CA 1
ATOM 712 C C . SER A 1 91 ? 10.156 -0.385 1.890 1.00 97.12 91 SER A C 1
ATOM 714 O O . SER A 1 91 ? 10.468 -0.982 0.857 1.00 97.12 91 SER A O 1
ATOM 716 N N . LEU A 1 92 ? 9.038 0.347 1.962 1.00 97.81 92 LEU A N 1
ATOM 717 C CA . LEU A 1 92 ? 8.140 0.552 0.821 1.00 97.81 92 LEU A CA 1
ATOM 718 C C . LEU A 1 92 ? 8.830 1.332 -0.300 1.00 97.81 92 LEU A C 1
ATOM 720 O O . LEU A 1 92 ? 8.756 0.911 -1.454 1.00 97.81 92 LEU A O 1
ATOM 724 N N . TYR A 1 93 ? 9.540 2.414 0.028 1.00 97.81 93 TYR A N 1
ATOM 725 C CA . TYR A 1 93 ? 10.325 3.158 -0.956 1.00 97.81 93 TYR A CA 1
ATOM 726 C C . TYR A 1 93 ? 11.420 2.296 -1.589 1.00 97.81 93 TYR A C 1
ATOM 728 O O . TYR A 1 93 ? 11.525 2.263 -2.814 1.00 97.81 93 TYR A O 1
ATOM 736 N N . ASP A 1 94 ? 12.191 1.562 -0.780 1.00 96.81 94 ASP A N 1
ATOM 737 C CA . ASP A 1 94 ? 13.253 0.668 -1.254 1.00 96.81 94 ASP A CA 1
ATOM 738 C C . ASP A 1 94 ? 12.718 -0.355 -2.257 1.00 96.81 94 ASP A C 1
ATOM 740 O O . ASP A 1 94 ? 13.335 -0.589 -3.292 1.00 96.81 94 ASP A O 1
ATOM 744 N N .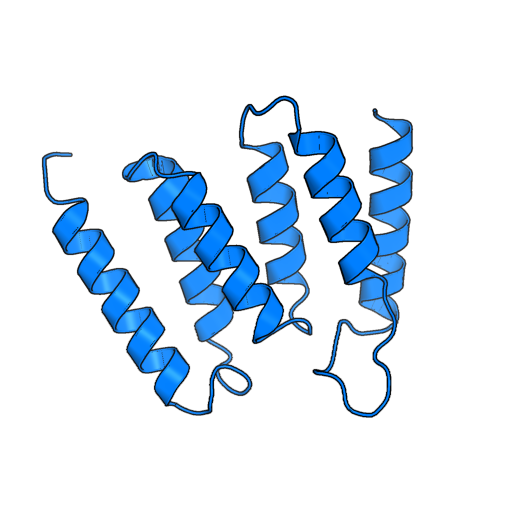 ARG A 1 95 ? 11.542 -0.932 -1.986 1.00 96.44 95 ARG A N 1
ATOM 745 C CA . ARG A 1 95 ? 10.876 -1.886 -2.884 1.00 96.44 95 ARG A CA 1
ATOM 746 C C . ARG A 1 95 ? 10.339 -1.221 -4.152 1.00 96.44 95 ARG A C 1
ATOM 748 O O . ARG A 1 95 ? 10.438 -1.813 -5.223 1.00 96.44 95 ARG A O 1
ATOM 755 N N . ALA A 1 96 ? 9.780 -0.015 -4.047 1.00 95.88 96 ALA A N 1
ATOM 756 C CA . ALA A 1 96 ? 9.175 0.696 -5.174 1.00 95.88 96 ALA A CA 1
ATOM 757 C C . ALA A 1 96 ? 10.202 1.088 -6.249 1.00 95.88 96 ALA A C 1
ATOM 759 O O . ALA A 1 96 ? 9.875 1.099 -7.437 1.00 95.88 96 ALA A O 1
ATOM 760 N N . VAL A 1 97 ? 11.440 1.398 -5.847 1.00 95.94 97 VAL A N 1
ATOM 761 C CA . VAL A 1 97 ? 12.506 1.846 -6.761 1.00 95.94 97 VAL A CA 1
ATOM 762 C C . VAL A 1 97 ? 13.256 0.700 -7.445 1.00 95.94 97 VAL A C 1
ATOM 764 O O . VAL A 1 97 ? 14.042 0.957 -8.359 1.00 95.94 97 VAL A O 1
ATOM 767 N N . VAL A 1 98 ? 13.007 -0.559 -7.059 1.00 93.25 98 VAL A N 1
ATOM 768 C CA . VAL A 1 98 ? 13.645 -1.725 -7.689 1.00 93.25 98 VAL A CA 1
ATOM 769 C C . VAL A 1 98 ? 13.224 -1.814 -9.164 1.00 93.25 98 VAL A C 1
ATOM 771 O O . VAL A 1 98 ? 12.027 -1.886 -9.466 1.00 93.25 98 VAL A O 1
ATOM 774 N N . PRO A 1 99 ? 14.177 -1.816 -10.117 1.00 88.75 99 PRO A N 1
ATOM 775 C CA . PRO A 1 99 ? 13.867 -2.022 -11.524 1.00 88.75 99 PRO A CA 1
ATOM 776 C C . PRO A 1 99 ? 13.224 -3.388 -11.763 1.00 88.75 99 PRO A C 1
ATOM 778 O O . PRO A 1 99 ? 13.563 -4.376 -11.118 1.00 88.75 99 PRO A O 1
ATOM 781 N N . THR A 1 100 ? 12.314 -3.461 -12.733 1.00 86.56 100 THR A N 1
ATOM 782 C CA . THR A 1 100 ? 11.743 -4.750 -13.144 1.00 86.56 100 THR A CA 1
ATOM 783 C C . THR A 1 100 ? 12.822 -5.606 -13.799 1.00 86.56 100 THR A C 1
ATOM 785 O O . THR A 1 100 ? 13.389 -5.197 -14.811 1.00 86.56 100 THR A O 1
ATOM 788 N N . VAL A 1 101 ? 13.077 -6.790 -13.246 1.00 83.81 101 VAL A N 1
ATOM 789 C CA . VAL A 1 101 ? 13.964 -7.796 -13.843 1.00 83.81 101 VAL A CA 1
ATOM 790 C C . VAL A 1 101 ? 13.138 -8.760 -14.700 1.00 83.81 101 VAL A C 1
ATOM 792 O O . VAL A 1 101 ? 11.971 -9.031 -14.400 1.00 83.81 101 VAL A O 1
ATOM 795 N N . GLU A 1 102 ? 13.725 -9.284 -15.777 1.00 76.50 102 GLU A N 1
ATOM 796 C CA . GLU A 1 102 ? 13.092 -10.328 -16.590 1.00 76.50 102 GLU A CA 1
ATOM 797 C C . GLU A 1 102 ? 12.658 -11.522 -15.720 1.00 76.50 102 GLU A C 1
ATOM 799 O O . GLU A 1 102 ? 13.408 -12.009 -14.876 1.00 76.50 102 GLU A O 1
ATOM 804 N N . GLY A 1 103 ? 11.415 -11.978 -15.907 1.00 74.94 103 GLY A N 1
ATOM 805 C CA . GLY A 1 103 ? 10.810 -13.060 -15.119 1.00 74.94 103 GLY A CA 1
ATOM 806 C C . GLY A 1 103 ? 10.045 -12.613 -13.864 1.00 74.94 103 GLY A C 1
ATOM 807 O O . GLY A 1 103 ? 9.377 -13.440 -13.245 1.00 74.94 103 GLY A O 1
ATOM 808 N N . GLN A 1 104 ? 10.075 -11.325 -13.502 1.00 76.31 104 GLN A N 1
ATOM 809 C CA . GLN A 1 104 ? 9.289 -10.770 -12.393 1.00 76.31 104 GLN A CA 1
ATOM 810 C C . GLN A 1 104 ? 8.011 -10.063 -12.867 1.00 76.31 104 GLN A C 1
ATOM 812 O O . GLN A 1 104 ? 7.846 -9.722 -14.040 1.00 76.31 104 GLN A O 1
ATOM 817 N N . ALA A 1 105 ? 7.082 -9.830 -11.932 1.00 78.00 105 ALA A N 1
ATOM 818 C CA . ALA A 1 105 ? 5.934 -8.967 -12.186 1.00 78.00 105 ALA A CA 1
ATOM 819 C C . ALA A 1 105 ? 6.418 -7.555 -12.544 1.00 78.00 105 ALA A C 1
ATOM 821 O O . ALA A 1 105 ? 7.330 -7.025 -11.910 1.00 78.00 105 ALA A O 1
ATOM 822 N N . LYS A 1 106 ? 5.791 -6.944 -13.556 1.00 87.25 106 LYS A N 1
ATOM 823 C CA . LYS A 1 106 ? 6.129 -5.588 -13.992 1.00 87.25 106 LYS A CA 1
ATOM 824 C C . LYS A 1 106 ? 5.961 -4.615 -12.824 1.00 87.25 106 LYS A C 1
ATOM 826 O O . LYS A 1 106 ? 4.852 -4.461 -12.319 1.00 87.25 106 LYS A O 1
ATOM 831 N N . GLY A 1 107 ? 7.057 -3.992 -12.411 1.00 89.00 107 GLY A N 1
ATOM 832 C CA . GLY A 1 107 ? 7.091 -2.935 -11.406 1.00 89.00 107 GLY A CA 1
ATOM 833 C C . GLY A 1 107 ? 6.760 -1.566 -11.998 1.00 89.00 107 GLY A C 1
ATOM 834 O O . GLY A 1 107 ? 6.241 -1.452 -13.113 1.00 89.00 107 GLY A O 1
ATOM 835 N N . LEU A 1 108 ? 7.060 -0.515 -11.238 1.00 94.50 108 LEU A N 1
ATOM 836 C CA . LEU A 1 108 ? 6.821 0.868 -11.643 1.00 94.50 108 LEU A CA 1
ATOM 837 C C . LEU A 1 108 ? 7.590 1.257 -12.910 1.00 94.50 108 LEU A C 1
ATOM 839 O O . LEU A 1 108 ? 8.663 0.719 -13.205 1.00 94.50 108 LEU A O 1
ATOM 843 N N . SER A 1 109 ? 7.040 2.228 -13.645 1.00 94.25 109 SER A N 1
ATOM 844 C CA . SER A 1 109 ? 7.739 2.861 -14.766 1.00 94.25 109 SER A CA 1
ATOM 845 C C . SER A 1 109 ? 9.025 3.536 -14.282 1.00 94.25 109 SER A C 1
ATOM 847 O O . SER A 1 109 ? 9.131 3.896 -13.115 1.00 94.25 109 SER A O 1
ATOM 849 N N . GLU A 1 110 ? 10.012 3.711 -15.160 1.00 94.38 110 GLU A N 1
ATOM 850 C CA . GLU A 1 110 ? 11.272 4.379 -14.801 1.00 94.38 110 GLU A CA 1
ATOM 851 C C . GLU A 1 110 ? 11.040 5.764 -14.194 1.00 94.38 110 GLU A C 1
ATOM 853 O O . GLU A 1 110 ? 11.496 6.018 -13.085 1.00 94.38 110 GLU A O 1
ATOM 858 N N . LYS A 1 111 ? 10.205 6.580 -14.847 1.00 96.19 111 LYS A N 1
ATOM 859 C CA . LYS A 1 111 ? 9.775 7.884 -14.336 1.00 96.19 111 LYS A CA 1
ATOM 860 C C . LYS A 1 111 ? 9.188 7.793 -12.922 1.00 96.19 111 LYS A C 1
ATOM 862 O O . LYS A 1 111 ? 9.553 8.568 -12.047 1.00 96.19 111 LYS A O 1
ATOM 867 N N . ASP A 1 112 ? 8.280 6.848 -12.680 1.00 96.69 112 ASP A N 1
ATOM 868 C CA . ASP A 1 112 ? 7.671 6.704 -11.354 1.00 96.69 112 ASP A CA 1
ATOM 869 C C . ASP A 1 112 ? 8.687 6.233 -10.305 1.00 96.69 112 ASP A C 1
ATOM 871 O O . ASP A 1 112 ? 8.606 6.659 -9.156 1.00 96.69 112 ASP A O 1
ATOM 875 N N . ARG A 1 113 ? 9.660 5.390 -10.680 1.00 97.06 113 ARG A N 1
ATOM 876 C CA . ARG A 1 113 ? 10.745 4.974 -9.776 1.00 97.06 113 ARG A CA 1
ATOM 877 C C . ARG A 1 113 ? 11.659 6.140 -9.418 1.00 97.06 113 ARG A C 1
ATOM 879 O O . ARG A 1 113 ? 12.037 6.256 -8.259 1.00 97.06 113 ARG A O 1
ATOM 886 N N . GLU A 1 114 ? 11.986 7.009 -10.370 1.00 96.94 114 GLU A N 1
ATOM 887 C CA . GLU A 1 114 ? 12.765 8.224 -10.105 1.00 96.94 114 GLU A CA 1
ATOM 888 C C . GLU A 1 114 ? 12.029 9.151 -9.135 1.00 96.94 114 GLU A C 1
ATOM 890 O O . GLU A 1 114 ? 12.599 9.580 -8.133 1.00 96.94 114 GLU A O 1
ATOM 895 N N . GLU A 1 115 ? 10.738 9.393 -9.365 1.00 97.12 115 GLU A N 1
ATOM 896 C CA . GLU A 1 115 ? 9.927 10.216 -8.465 1.00 97.12 115 GLU A CA 1
ATOM 897 C C . GLU A 1 115 ? 9.804 9.598 -7.060 1.00 97.12 115 GLU A C 1
ATOM 899 O O . GLU A 1 115 ? 9.888 10.312 -6.060 1.00 97.12 115 GLU A O 1
ATOM 904 N N . MET A 1 116 ? 9.664 8.271 -6.959 1.00 97.00 116 MET A N 1
ATOM 905 C CA . MET A 1 116 ? 9.702 7.563 -5.673 1.00 97.00 116 MET A CA 1
ATOM 906 C C . MET A 1 116 ? 11.074 7.662 -5.000 1.00 97.00 116 MET A C 1
ATOM 908 O O . MET A 1 116 ? 11.146 7.822 -3.784 1.00 97.00 116 MET A O 1
ATOM 912 N N . SER A 1 117 ? 12.161 7.613 -5.772 1.00 97.19 117 SER A N 1
ATOM 913 C CA . SER A 1 117 ? 13.522 7.766 -5.257 1.00 97.19 117 SER A CA 1
ATOM 914 C C . SER A 1 117 ? 13.767 9.161 -4.688 1.00 97.19 117 SER A C 1
ATOM 916 O O . SER A 1 117 ? 14.438 9.278 -3.666 1.00 97.19 117 SER A O 1
ATOM 918 N N . LEU A 1 118 ? 13.228 10.212 -5.312 1.00 96.88 118 LEU A N 1
ATOM 919 C CA 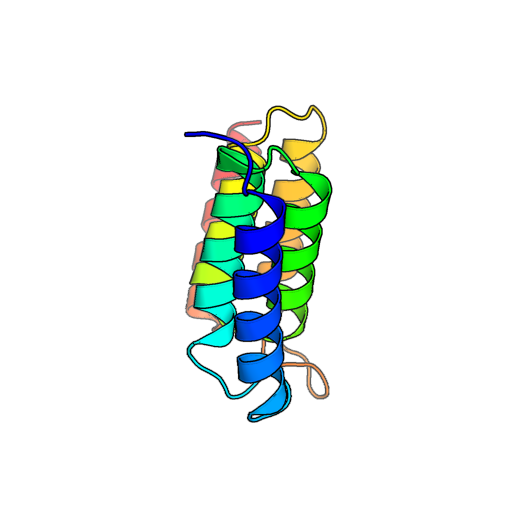. LEU A 1 118 ? 13.326 11.578 -4.787 1.00 96.88 118 LEU A CA 1
ATOM 920 C C . LEU A 1 118 ? 12.599 11.699 -3.444 1.00 96.88 118 LEU A C 1
ATOM 922 O O . LEU A 1 118 ? 13.203 12.100 -2.452 1.00 96.88 118 LEU A O 1
ATOM 926 N N . ARG A 1 119 ? 11.343 11.244 -3.381 1.00 96.38 119 ARG A N 1
ATOM 927 C CA . ARG A 1 119 ? 10.548 11.274 -2.142 1.00 96.38 119 ARG A CA 1
ATOM 928 C C . ARG A 1 119 ? 11.161 10.446 -1.015 1.00 96.38 119 ARG A C 1
ATOM 930 O O . ARG A 1 119 ? 11.060 10.820 0.147 1.00 96.38 119 ARG A O 1
ATOM 937 N N . ARG A 1 120 ? 11.824 9.335 -1.347 1.00 96.75 120 ARG A N 1
ATOM 938 C CA . ARG A 1 120 ? 12.575 8.523 -0.383 1.00 96.75 120 ARG A CA 1
ATOM 939 C C . ARG A 1 120 ? 13.689 9.324 0.291 1.00 96.75 120 ARG A C 1
ATOM 941 O O . ARG A 1 120 ? 13.861 9.207 1.499 1.00 96.75 120 ARG A O 1
ATOM 948 N N . VAL A 1 121 ? 14.458 10.093 -0.483 1.00 96.50 121 VAL A N 1
ATOM 949 C CA . VAL A 1 121 ? 15.536 10.941 0.054 1.00 96.50 121 VAL A CA 1
ATOM 950 C C . VAL A 1 121 ? 14.943 12.058 0.910 1.00 96.50 121 VAL A C 1
ATOM 952 O O . VAL A 1 121 ? 15.364 12.225 2.047 1.00 96.50 121 VAL A O 1
ATOM 955 N N . GLU A 1 122 ? 13.899 12.732 0.420 1.00 95.81 122 GLU A N 1
ATOM 956 C CA . GLU A 1 122 ? 13.191 13.774 1.179 1.00 95.81 122 GLU A CA 1
ATOM 957 C C . GLU A 1 122 ? 12.652 13.260 2.522 1.00 95.81 122 GLU A C 1
ATOM 959 O O . GLU A 1 122 ? 12.724 13.968 3.522 1.00 95.81 122 GLU A O 1
ATOM 964 N N . PHE A 1 123 ? 12.116 12.036 2.556 1.00 94.69 123 PHE A N 1
ATOM 965 C CA . PHE A 1 123 ? 11.637 11.403 3.783 1.00 94.69 123 PHE A CA 1
ATOM 966 C C . PHE A 1 123 ? 12.785 11.053 4.739 1.00 94.69 123 PHE A C 1
ATOM 968 O O . PHE A 1 123 ? 12.666 11.268 5.945 1.00 94.69 123 PHE A O 1
ATOM 975 N N . ALA A 1 124 ? 13.900 10.539 4.211 1.00 93.50 124 ALA A N 1
ATOM 976 C CA . ALA A 1 124 ? 15.080 10.205 5.005 1.00 93.50 124 ALA A CA 1
ATOM 977 C C . ALA A 1 124 ? 15.720 11.444 5.652 1.00 93.50 124 ALA A C 1
ATOM 979 O O . ALA A 1 124 ? 16.193 11.348 6.777 1.00 93.50 124 ALA A O 1
ATOM 980 N N . ASP A 1 125 ? 15.686 12.598 4.982 1.00 94.62 125 ASP A N 1
ATOM 981 C CA . ASP A 1 125 ? 16.197 13.865 5.524 1.00 94.62 125 ASP A CA 1
ATOM 982 C C . ASP A 1 125 ? 15.315 14.444 6.651 1.00 94.62 125 ASP A C 1
ATOM 984 O O . ASP A 1 125 ? 15.762 15.298 7.417 1.00 94.62 125 ASP A O 1
ATOM 988 N N . GLN A 1 126 ? 14.053 14.013 6.747 1.00 87.62 126 GLN A N 1
ATOM 989 C CA . GLN A 1 126 ? 13.085 14.482 7.748 1.00 87.62 126 GLN A CA 1
ATOM 990 C C . GLN A 1 126 ? 13.051 13.622 9.024 1.00 87.62 126 GLN A C 1
ATOM 992 O O . GLN A 1 126 ? 12.432 14.043 10.005 1.00 87.62 126 GLN A O 1
ATOM 997 N N . CYS A 1 127 ? 13.668 12.436 9.003 1.00 78.62 127 CYS A N 1
ATOM 998 C CA . CYS A 1 127 ? 13.696 11.469 10.106 1.00 78.62 127 CYS A CA 1
ATOM 999 C C . CYS A 1 127 ? 14.999 11.563 10.908 1.00 78.62 127 CYS A C 1
ATOM 1001 O O . CYS A 1 127 ? 14.916 11.452 12.153 1.00 78.62 127 CYS A O 1
#

Sequence (127 aa):
RQGRTDVACSRWEGLLASERGKEEGRGSKVYPFVAMQYASFLRQVARDVGRARAVLEEALSLAPHIRQLWEAAIHFEETVSDPDAAARIMSLYDRAVVPTVEGQAKGLSEKDREEMSLRRVEFADQC

Foldseek 3Di:
DDDCLVVVLVVLVVVLVVQCVPDVLQPRPCNLVSLLVVLVCCVPPVVNNVVSLVSLVVNCQRHQQDLVSLVSNLVSLVPDPDPCSLVVNLVSLVVQLDQDDPPGDHHYDNVSSVVSVVVSVVSVVVD

pLDDT: mean 89.69, std 10.89, range [48.16, 97.94]